Protein AF-A0A011RLR9-F1 (afdb_monomer_lite)

Radius of gyration: 17.98 Å; chains: 1; bounding box: 42×58×36 Å

Sequence (74 aa):
MSGACCAPQPAATIERKHVVALAHLATSLDYLKNKFPDPMWRAALRRAVHEMHGVAQEIDGEHSFGIYAQEDAT

Foldseek 3Di:
DDPPPPDDDPDDDDDLVNLVVLLVVLVVLLVCLVVDPDPVSSVVSPVVSVVSNVVSVVVCVVVVSCPPDDPPPD

Secondary structure (DSSP, 8-state):
------PPPPPPPP-HHHHHHHHHHHHHHHHHHTT---HHHHHHHHHHHHHHHHHHHHHHHHHT--SS------

Structure (mmCIF, N/CA/C/O backbone):
data_AF-A0A011RLR9-F1
#
_entry.id   AF-A0A011RLR9-F1
#
loop_
_atom_site.group_PDB
_atom_site.id
_atom_site.type_symbol
_atom_site.label_atom_id
_atom_site.label_alt_id
_atom_site.label_comp_id
_atom_site.label_asym_id
_atom_site.label_entity_id
_atom_site.label_seq_id
_atom_site.pdbx_PDB_ins_code
_atom_site.Cartn_x
_atom_site.Cartn_y
_atom_site.Cartn_z
_atom_site.occupancy
_atom_site.B_iso_or_equiv
_atom_site.auth_seq_id
_atom_site.auth_comp_id
_atom_site.auth_asym_id
_atom_site.auth_atom_id
_atom_site.pdbx_PDB_model_num
ATOM 1 N N . MET A 1 1 ? 29.033 35.369 -1.537 1.00 41.97 1 MET A N 1
ATOM 2 C CA . MET A 1 1 ? 27.712 34.849 -1.946 1.00 41.97 1 MET A CA 1
ATOM 3 C C . MET A 1 1 ? 27.950 33.520 -2.645 1.00 41.97 1 MET A C 1
ATOM 5 O O . MET A 1 1 ? 28.228 33.513 -3.835 1.00 41.97 1 MET A O 1
ATOM 9 N N . SER A 1 2 ? 27.986 32.418 -1.893 1.00 53.09 2 SER A N 1
ATOM 10 C CA . SER A 1 2 ? 28.213 31.089 -2.474 1.00 53.09 2 SER A CA 1
ATOM 11 C C . SER A 1 2 ? 26.898 30.554 -3.015 1.00 53.09 2 SER A C 1
ATOM 13 O O . SER A 1 2 ? 26.031 30.144 -2.248 1.00 53.09 2 SER A O 1
ATOM 15 N N . GLY A 1 3 ? 26.751 30.594 -4.338 1.00 57.88 3 GLY A N 1
ATOM 16 C CA . GLY A 1 3 ? 25.728 29.841 -5.048 1.00 57.88 3 GLY A CA 1
ATOM 17 C C . GLY A 1 3 ? 26.074 28.362 -4.962 1.00 57.88 3 GLY A C 1
ATOM 18 O O . GLY A 1 3 ? 26.913 27.874 -5.712 1.00 57.88 3 GLY A O 1
ATOM 19 N N . ALA A 1 4 ? 25.460 27.659 -4.013 1.00 54.19 4 ALA A N 1
ATOM 20 C CA . ALA A 1 4 ? 25.404 26.210 -4.059 1.00 54.19 4 ALA A CA 1
ATOM 21 C C . ALA A 1 4 ? 24.484 25.844 -5.226 1.00 54.19 4 ALA A C 1
ATOM 23 O O . ALA A 1 4 ? 23.263 25.950 -5.136 1.00 54.19 4 ALA A O 1
ATOM 24 N N . CYS A 1 5 ? 25.094 25.498 -6.355 1.00 52.66 5 CYS A N 1
ATOM 25 C CA . CYS A 1 5 ? 24.407 24.931 -7.499 1.00 52.66 5 CYS A CA 1
ATOM 26 C C . CYS A 1 5 ? 23.669 23.671 -7.028 1.00 52.66 5 CYS A C 1
ATOM 28 O O . CYS A 1 5 ? 24.305 22.690 -6.643 1.00 52.66 5 CYS A O 1
ATOM 30 N N . CYS A 1 6 ? 22.337 23.695 -7.046 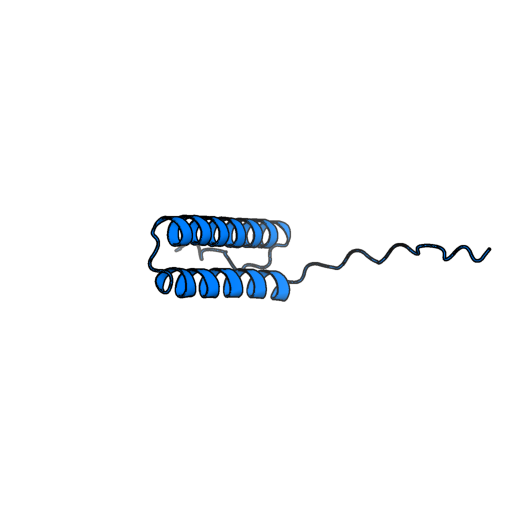1.00 63.97 6 CYS A N 1
ATOM 31 C CA . CYS A 1 6 ? 21.520 22.496 -6.917 1.00 63.97 6 CYS A CA 1
ATOM 32 C C . CYS A 1 6 ? 21.791 21.616 -8.142 1.00 63.97 6 CYS A C 1
ATOM 34 O O . CYS A 1 6 ? 21.172 21.794 -9.189 1.00 63.97 6 CYS A O 1
ATOM 36 N N . ALA A 1 7 ? 22.764 20.710 -8.044 1.00 66.19 7 ALA A N 1
ATOM 37 C CA . ALA A 1 7 ? 22.929 19.665 -9.040 1.00 66.19 7 ALA A CA 1
ATOM 38 C C . ALA A 1 7 ? 21.651 18.802 -9.041 1.00 66.19 7 ALA A C 1
ATOM 40 O O . ALA A 1 7 ? 21.179 18.439 -7.958 1.00 66.19 7 ALA A O 1
ATOM 41 N N . PRO A 1 8 ? 21.064 18.485 -10.209 1.00 60.50 8 PRO A N 1
ATOM 42 C CA . PRO A 1 8 ? 19.913 17.596 -10.268 1.00 60.50 8 PRO A CA 1
ATOM 43 C C . PRO A 1 8 ? 20.323 16.233 -9.706 1.00 60.50 8 PRO A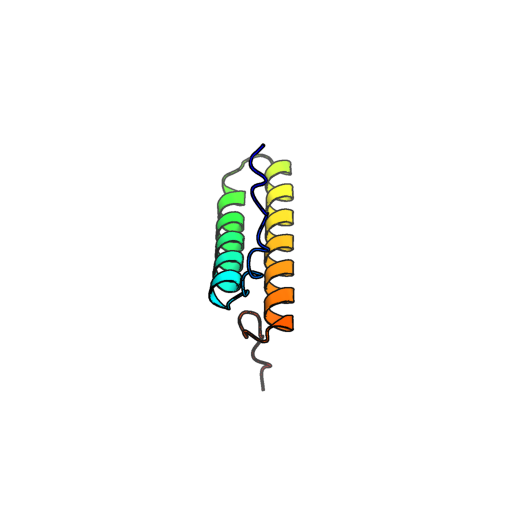 C 1
ATOM 45 O O . PRO A 1 8 ? 21.252 15.598 -10.210 1.00 60.50 8 PRO A O 1
ATOM 48 N N . GLN A 1 9 ? 19.659 15.799 -8.633 1.00 63.16 9 GLN A N 1
ATOM 49 C CA . GLN A 1 9 ? 19.826 14.436 -8.145 1.00 63.16 9 GLN A CA 1
ATOM 50 C C . GLN A 1 9 ? 19.333 13.480 -9.239 1.00 63.16 9 GLN A C 1
ATOM 52 O O . GLN A 1 9 ? 18.259 13.720 -9.802 1.00 63.16 9 GLN A O 1
ATOM 57 N N . PRO A 1 10 ? 20.096 12.425 -9.574 1.00 63.06 10 PRO A N 1
ATOM 58 C CA . PRO A 1 10 ? 19.623 11.422 -10.514 1.00 63.06 10 PRO A CA 1
ATOM 59 C C . PRO A 1 10 ? 18.305 10.853 -9.987 1.00 63.06 10 PRO A C 1
ATOM 61 O O . PRO A 1 10 ? 18.194 10.542 -8.798 1.00 63.06 10 PRO A O 1
ATOM 64 N N . ALA A 1 11 ? 17.302 10.762 -10.862 1.00 71.19 11 ALA A N 1
ATOM 65 C CA . ALA A 1 11 ? 16.020 10.168 -10.514 1.00 71.19 11 ALA A CA 1
ATOM 66 C C . ALA A 1 11 ? 16.271 8.769 -9.939 1.00 71.19 11 ALA A C 1
ATOM 68 O O . ALA A 1 11 ? 16.942 7.948 -10.566 1.00 71.19 11 ALA A O 1
ATOM 69 N N . ALA A 1 12 ? 15.793 8.524 -8.719 1.00 76.31 12 ALA A N 1
ATOM 70 C CA . ALA A 1 12 ? 15.980 7.238 -8.071 1.00 76.31 12 ALA A CA 1
ATOM 71 C C . ALA A 1 12 ? 15.250 6.161 -8.883 1.00 76.31 12 ALA A C 1
ATOM 73 O O . ALA A 1 12 ? 14.040 6.247 -9.091 1.00 76.31 12 ALA A O 1
ATOM 74 N N . THR A 1 13 ? 15.985 5.149 -9.340 1.00 87.81 13 THR A N 1
ATOM 75 C CA . THR A 1 13 ? 15.392 4.014 -10.047 1.00 87.81 13 THR A CA 1
ATOM 76 C C . THR A 1 13 ? 14.523 3.218 -9.079 1.00 87.81 13 THR A C 1
ATOM 78 O O . THR A 1 13 ? 14.984 2.769 -8.025 1.00 87.81 13 THR A O 1
ATOM 81 N N . ILE A 1 14 ? 13.254 3.030 -9.432 1.00 92.00 14 ILE A N 1
ATOM 82 C CA . ILE A 1 14 ? 12.374 2.119 -8.707 1.00 92.00 14 ILE A CA 1
ATOM 83 C C . ILE A 1 14 ? 12.811 0.688 -9.033 1.00 92.00 14 ILE A C 1
ATOM 85 O O . ILE A 1 14 ? 12.938 0.312 -10.194 1.00 92.00 14 ILE A O 1
ATOM 89 N N . GLU A 1 15 ? 13.063 -0.111 -8.001 1.00 94.88 15 GLU A N 1
ATOM 90 C CA . GLU A 1 15 ? 13.466 -1.508 -8.114 1.00 94.88 15 GLU A CA 1
ATOM 91 C C . GLU A 1 15 ? 12.378 -2.410 -7.529 1.00 94.88 15 GLU A C 1
ATOM 93 O O . GLU A 1 15 ? 11.674 -2.018 -6.594 1.00 94.88 15 GLU A O 1
ATOM 98 N N . ARG A 1 16 ? 12.327 -3.671 -7.978 1.00 94.50 16 ARG A N 1
ATOM 99 C CA . ARG A 1 16 ? 11.417 -4.706 -7.457 1.00 94.50 16 ARG A CA 1
ATOM 100 C C . ARG A 1 16 ? 11.372 -4.751 -5.927 1.00 94.50 16 ARG A C 1
ATOM 102 O O . ARG A 1 16 ? 10.301 -4.862 -5.337 1.00 94.50 16 ARG A O 1
ATOM 109 N N . LYS A 1 17 ? 12.529 -4.625 -5.264 1.00 95.31 17 LYS A N 1
ATOM 110 C CA . LYS A 1 17 ? 12.630 -4.653 -3.794 1.00 95.31 17 LYS A CA 1
ATOM 111 C C . LYS A 1 17 ? 11.855 -3.515 -3.115 1.00 95.31 17 LYS A C 1
ATOM 113 O O . LYS A 1 17 ? 11.362 -3.707 -2.009 1.00 95.31 17 LYS A O 1
ATOM 118 N N . HIS A 1 18 ? 11.725 -2.355 -3.766 1.00 95.12 18 HIS A N 1
ATOM 119 C CA . HIS A 1 18 ? 10.971 -1.216 -3.238 1.00 95.12 18 HIS A CA 1
ATOM 120 C C . HIS A 1 18 ? 9.467 -1.513 -3.247 1.00 95.12 18 HIS A C 1
ATOM 122 O O . HIS A 1 18 ? 8.788 -1.264 -2.254 1.00 95.12 18 HIS A O 1
ATOM 128 N N . VAL A 1 19 ? 8.967 -2.123 -4.324 1.00 95.31 19 VAL A N 1
ATOM 129 C CA . VAL A 1 19 ? 7.554 -2.516 -4.451 1.00 95.31 19 VAL A CA 1
ATOM 130 C C . VAL A 1 19 ? 7.201 -3.643 -3.478 1.00 95.31 19 VAL A C 1
ATOM 132 O O . VAL A 1 19 ? 6.180 -3.573 -2.795 1.00 95.31 19 VAL A O 1
ATOM 135 N N . VAL A 1 20 ? 8.086 -4.637 -3.324 1.00 95.94 20 VAL A N 1
ATOM 136 C CA . VAL A 1 20 ? 7.935 -5.693 -2.305 1.00 95.94 20 VAL A CA 1
ATOM 137 C C . VAL A 1 20 ? 7.889 -5.096 -0.897 1.00 95.94 20 VAL A C 1
ATOM 139 O O . VAL A 1 20 ? 7.020 -5.454 -0.103 1.00 95.94 20 VAL A O 1
ATOM 142 N N . ALA A 1 21 ? 8.787 -4.158 -0.579 1.00 96.50 21 ALA A N 1
ATOM 143 C CA . ALA A 1 21 ? 8.798 -3.500 0.725 1.00 96.50 21 ALA A CA 1
ATOM 144 C C . ALA A 1 21 ? 7.495 -2.727 0.988 1.00 96.50 21 ALA A C 1
ATOM 146 O O . ALA A 1 21 ? 6.942 -2.823 2.084 1.00 96.50 21 ALA A O 1
ATOM 147 N N . LEU A 1 22 ? 6.969 -2.018 -0.016 1.00 95.88 22 LEU A N 1
ATOM 148 C CA . LEU A 1 22 ? 5.691 -1.314 0.086 1.00 95.88 22 LEU A CA 1
ATOM 149 C C . LEU A 1 22 ? 4.527 -2.282 0.353 1.00 95.88 22 LEU A C 1
ATOM 151 O O . LEU A 1 22 ? 3.737 -2.050 1.269 1.00 95.88 22 LEU A O 1
ATOM 155 N N . ALA A 1 23 ? 4.465 -3.396 -0.381 1.00 95.06 23 ALA A N 1
ATOM 156 C CA . ALA A 1 23 ? 3.460 -4.437 -0.175 1.00 95.06 23 ALA A CA 1
ATOM 157 C C . ALA A 1 23 ? 3.538 -5.0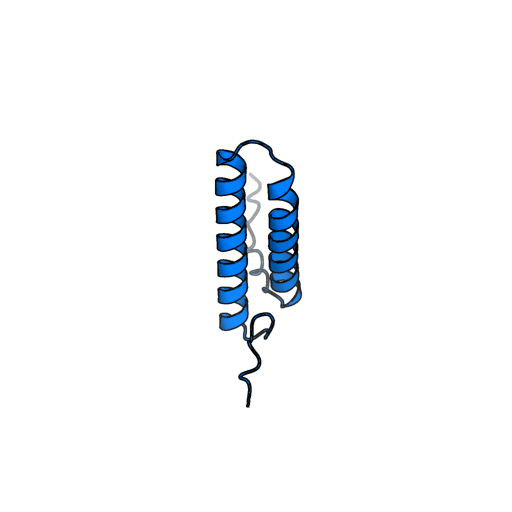41 1.240 1.00 95.06 23 ALA A C 1
ATOM 159 O O . ALA A 1 23 ? 2.521 -5.216 1.907 1.00 95.06 23 ALA A O 1
ATOM 160 N N . HIS A 1 24 ? 4.747 -5.307 1.741 1.00 97.00 24 HIS A N 1
ATOM 161 C CA . HIS A 1 24 ? 4.952 -5.838 3.092 1.00 97.00 24 HIS A CA 1
ATOM 162 C C . HIS A 1 24 ? 4.540 -4.845 4.186 1.00 97.00 24 HIS A C 1
ATOM 164 O O . HIS A 1 24 ? 3.964 -5.245 5.203 1.00 97.00 24 HIS A O 1
ATOM 170 N N . LEU A 1 25 ? 4.813 -3.551 3.992 1.00 97.44 25 LEU A N 1
ATOM 171 C CA . LEU A 1 25 ? 4.359 -2.504 4.906 1.00 97.44 25 LEU A CA 1
ATOM 172 C C . LEU A 1 25 ? 2.830 -2.418 4.933 1.00 97.44 25 LEU A C 1
ATOM 174 O O . LEU A 1 25 ? 2.260 -2.322 6.019 1.00 97.44 25 LEU A O 1
ATOM 178 N N . ALA A 1 26 ? 2.171 -2.517 3.776 1.00 97.00 26 ALA A N 1
ATOM 179 C CA . ALA A 1 26 ? 0.713 -2.533 3.688 1.00 97.00 26 ALA A CA 1
ATOM 180 C C . ALA A 1 26 ? 0.120 -3.724 4.461 1.00 97.00 26 ALA A C 1
ATOM 182 O O . ALA A 1 26 ? -0.738 -3.532 5.322 1.00 97.00 26 ALA A O 1
ATOM 183 N N . THR A 1 27 ? 0.659 -4.931 4.273 1.00 95.94 27 THR A N 1
ATOM 184 C CA . THR A 1 27 ? 0.259 -6.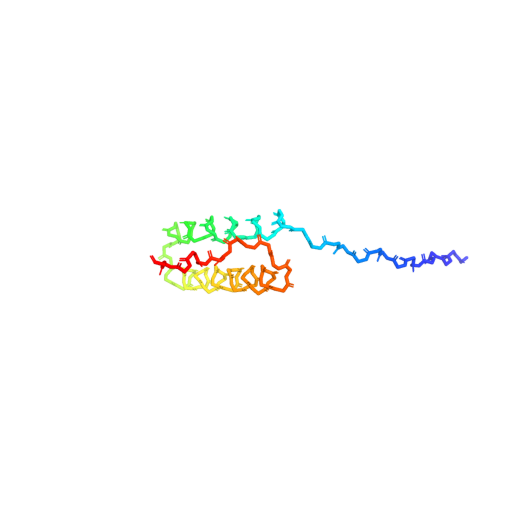123 5.041 1.00 95.94 27 THR A CA 1
ATOM 185 C C . THR A 1 27 ? 0.474 -5.942 6.547 1.00 95.94 27 THR A C 1
ATOM 187 O O . THR A 1 27 ? -0.378 -6.305 7.361 1.00 95.94 27 THR A O 1
ATOM 190 N N . SER A 1 28 ? 1.602 -5.347 6.942 1.00 97.50 28 SER A N 1
ATOM 191 C CA . SER A 1 28 ? 1.913 -5.090 8.355 1.00 97.50 28 SER A CA 1
ATOM 192 C C . SER A 1 28 ? 0.932 -4.093 8.978 1.00 97.50 28 SER A C 1
ATOM 194 O O . SER A 1 28 ? 0.477 -4.280 10.110 1.00 97.50 28 SER A O 1
ATOM 196 N N . LEU A 1 29 ? 0.564 -3.053 8.227 1.00 96.38 29 LEU A N 1
ATOM 197 C CA . LEU A 1 29 ? -0.433 -2.068 8.632 1.00 96.38 29 LEU A CA 1
ATOM 198 C C . LEU A 1 29 ? -1.831 -2.691 8.730 1.00 96.38 29 LEU A C 1
ATOM 200 O O . LEU A 1 29 ? -2.573 -2.389 9.668 1.00 96.38 29 LEU A O 1
ATOM 204 N N . ASP A 1 30 ? -2.168 -3.607 7.819 1.00 97.06 30 ASP A N 1
ATOM 205 C CA . ASP A 1 30 ? -3.433 -4.338 7.847 1.00 97.06 30 ASP A CA 1
ATOM 206 C C . ASP A 1 30 ? -3.576 -5.190 9.108 1.00 97.06 30 ASP A C 1
ATOM 208 O O . ASP A 1 30 ? -4.630 -5.200 9.746 1.00 97.06 30 ASP A O 1
ATOM 212 N N . TYR A 1 31 ? -2.492 -5.843 9.525 1.00 96.31 31 TYR A N 1
ATOM 213 C CA . TYR A 1 31 ? -2.451 -6.550 10.799 1.00 96.31 31 TYR A CA 1
ATOM 214 C C . TYR A 1 31 ? -2.605 -5.586 11.986 1.00 96.31 31 TYR A C 1
ATOM 216 O O . TYR A 1 31 ? -3.410 -5.830 12.895 1.00 96.31 31 TYR A O 1
ATOM 224 N N . LEU A 1 32 ? -1.871 -4.467 11.972 1.00 95.69 32 LEU A N 1
ATOM 225 C CA . LEU A 1 32 ? -1.858 -3.496 13.066 1.00 95.69 32 LEU A CA 1
ATOM 226 C C . LEU A 1 32 ? -3.219 -2.817 13.268 1.00 95.69 32 LEU A C 1
ATOM 228 O O . LEU A 1 32 ? -3.583 -2.543 14.413 1.00 95.69 32 LEU A O 1
ATOM 232 N N . LYS A 1 33 ? -4.010 -2.606 12.202 1.00 95.62 33 LYS A N 1
ATOM 233 C CA . LYS A 1 33 ? -5.331 -1.955 12.294 1.00 95.62 33 LYS A CA 1
ATOM 234 C C . LYS A 1 33 ? -6.219 -2.600 13.363 1.00 95.62 33 LYS A C 1
ATOM 236 O O . LYS A 1 33 ? -6.939 -1.910 14.074 1.00 95.62 33 LYS A O 1
ATOM 241 N N . ASN A 1 34 ? -6.119 -3.917 13.542 1.00 94.31 34 ASN A N 1
ATOM 242 C CA . ASN A 1 34 ? -6.948 -4.674 14.479 1.00 94.31 34 ASN A CA 1
ATOM 243 C C . ASN A 1 34 ? -6.598 -4.422 15.956 1.00 94.31 34 ASN A C 1
ATOM 245 O O . ASN A 1 34 ? -7.347 -4.844 16.834 1.00 94.31 34 ASN A O 1
ATOM 249 N N . LYS A 1 35 ? -5.482 -3.741 16.248 1.00 96.81 35 LYS A N 1
ATOM 250 C CA . LYS A 1 35 ? -5.092 -3.338 17.607 1.00 96.81 35 LYS A CA 1
ATOM 251 C C . LYS A 1 35 ? -5.747 -2.029 18.053 1.00 96.81 35 LYS A C 1
ATOM 253 O O . LYS A 1 35 ? -5.739 -1.735 19.245 1.00 96.81 35 LYS A O 1
ATOM 258 N N . PHE A 1 36 ? -6.336 -1.263 17.133 1.00 94.62 36 PHE A N 1
ATOM 259 C CA . PHE A 1 36 ? -7.029 -0.018 17.457 1.00 94.62 36 PHE A CA 1
ATOM 260 C C . PHE A 1 36 ? -8.520 -0.286 17.723 1.00 94.62 36 PHE A C 1
ATOM 262 O O . PHE A 1 36 ? -9.196 -0.870 16.871 1.00 94.62 36 PHE A O 1
ATOM 269 N N . PRO A 1 37 ? -9.060 0.129 18.884 1.00 92.44 37 PRO A N 1
ATOM 270 C CA . PRO A 1 37 ? -10.445 -0.165 19.254 1.00 92.44 37 PRO A CA 1
ATOM 271 C C . PRO A 1 37 ? -11.464 0.692 18.489 1.00 92.44 37 PRO A C 1
ATOM 273 O O . PRO A 1 37 ? -12.576 0.236 18.220 1.00 92.44 37 PRO A O 1
ATOM 276 N N . ASP A 1 38 ? -11.085 1.912 18.108 1.00 97.25 38 ASP A N 1
ATOM 277 C CA . ASP A 1 38 ? -11.959 2.848 17.404 1.00 97.25 38 ASP A CA 1
ATOM 278 C C . ASP A 1 38 ? -12.265 2.357 15.970 1.00 97.25 38 ASP A C 1
ATOM 280 O O . ASP A 1 38 ? -11.346 2.140 15.165 1.00 97.25 38 ASP A O 1
ATOM 284 N N . PRO A 1 39 ? -13.547 2.183 15.602 1.00 95.69 39 PRO A N 1
ATOM 285 C CA . PRO A 1 39 ? -13.949 1.881 14.232 1.00 95.69 39 PRO A CA 1
ATOM 286 C C . PRO A 1 39 ? -13.444 2.891 13.190 1.00 95.69 39 PRO A C 1
ATOM 288 O O . PRO A 1 39 ? -13.099 2.477 12.082 1.00 95.69 39 PRO A O 1
ATOM 291 N N . MET A 1 40 ? -13.362 4.179 13.530 1.00 97.69 40 MET A N 1
ATOM 292 C CA . MET A 1 40 ? -12.903 5.236 12.629 1.00 97.69 40 MET A CA 1
ATOM 293 C C . MET A 1 40 ? -11.423 5.058 12.273 1.00 97.69 40 MET A C 1
ATOM 295 O O . MET A 1 40 ? -11.071 5.070 11.093 1.00 97.69 40 MET A O 1
ATOM 299 N N . TRP A 1 41 ? -10.562 4.796 13.265 1.00 96.69 41 TRP A N 1
ATOM 300 C CA . TRP A 1 41 ? -9.139 4.523 13.020 1.00 96.69 41 TRP A CA 1
ATOM 301 C C . TRP A 1 41 ? -8.943 3.267 12.172 1.00 96.69 41 TRP A C 1
ATOM 303 O O . TRP A 1 41 ? -8.151 3.269 11.231 1.00 96.69 41 TRP A O 1
ATOM 313 N N . ARG A 1 42 ? -9.718 2.208 12.430 1.00 97.75 42 ARG A N 1
ATOM 314 C CA . ARG A 1 42 ? -9.676 0.986 11.611 1.00 97.75 42 ARG A CA 1
ATOM 315 C C . ARG A 1 42 ? -10.078 1.234 10.161 1.00 97.75 42 ARG A C 1
ATOM 317 O O . ARG A 1 42 ? -9.468 0.655 9.263 1.00 97.75 42 ARG A O 1
ATOM 324 N N . ALA A 1 43 ? -11.091 2.065 9.929 1.00 97.44 43 ALA A N 1
ATOM 325 C CA . ALA A 1 43 ? -11.525 2.428 8.584 1.00 97.44 43 ALA A CA 1
ATOM 326 C C . ALA A 1 43 ? -10.451 3.242 7.846 1.00 97.44 43 ALA A C 1
ATOM 328 O O . ALA A 1 43 ? -10.133 2.926 6.700 1.00 97.44 43 ALA A O 1
ATOM 329 N N . ALA A 1 44 ? -9.841 4.222 8.520 1.00 97.94 44 ALA A N 1
ATOM 330 C CA . ALA A 1 44 ? -8.752 5.022 7.960 1.00 97.94 44 ALA A CA 1
ATOM 331 C C . ALA A 1 44 ? -7.535 4.157 7.588 1.00 97.94 44 ALA A C 1
ATOM 333 O O . ALA A 1 44 ? -7.026 4.252 6.473 1.00 97.94 44 ALA A O 1
ATOM 334 N N . LEU A 1 45 ? -7.119 3.250 8.477 1.00 97.69 45 LEU A N 1
ATOM 335 C CA . LEU A 1 45 ? -5.995 2.347 8.217 1.00 97.69 45 LEU A CA 1
ATOM 336 C C . LEU A 1 45 ? -6.293 1.372 7.078 1.00 97.69 45 LEU A C 1
ATOM 338 O O . LEU A 1 45 ? -5.436 1.139 6.236 1.00 97.69 45 LEU A O 1
ATOM 342 N N . ARG A 1 46 ? -7.519 0.844 6.999 1.00 97.62 46 ARG A N 1
ATOM 343 C CA . ARG A 1 46 ? -7.932 -0.014 5.881 1.00 97.62 46 ARG A CA 1
ATOM 344 C C . ARG A 1 46 ? -7.844 0.718 4.541 1.00 97.62 46 ARG A C 1
ATOM 346 O O . ARG A 1 46 ? -7.415 0.121 3.559 1.00 97.62 46 ARG A O 1
ATOM 353 N N . ARG A 1 47 ? -8.240 1.993 4.501 1.00 97.75 47 ARG A N 1
ATOM 354 C CA . ARG A 1 47 ? -8.108 2.822 3.299 1.00 97.75 47 ARG A CA 1
ATOM 355 C C . ARG A 1 47 ? -6.640 3.011 2.915 1.00 97.75 47 ARG A C 1
ATOM 357 O O . ARG A 1 47 ? -6.303 2.787 1.761 1.00 97.75 47 ARG A O 1
ATOM 364 N N . A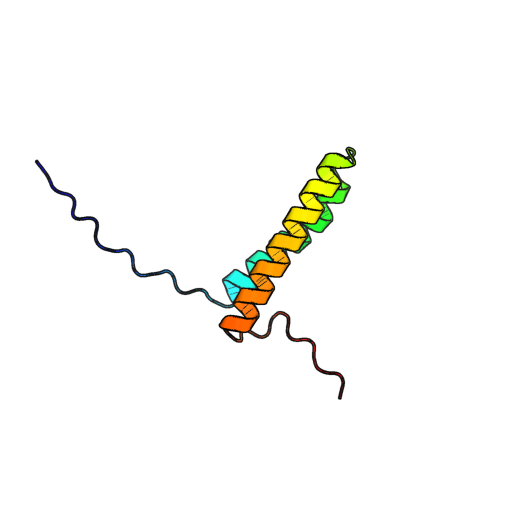LA A 1 48 ? -5.777 3.331 3.879 1.00 97.62 48 ALA A N 1
ATOM 365 C CA . ALA A 1 48 ? -4.343 3.476 3.634 1.00 97.62 48 ALA A CA 1
ATOM 366 C C . ALA A 1 48 ? -3.712 2.181 3.092 1.00 97.62 48 ALA A C 1
ATOM 368 O O . ALA A 1 48 ? -2.980 2.223 2.112 1.00 97.62 48 ALA A O 1
ATOM 369 N N . VAL A 1 49 ? -4.049 1.021 3.669 1.00 98.06 49 VAL A N 1
ATOM 370 C CA . VAL A 1 49 ? -3.605 -0.294 3.169 1.00 98.06 49 VAL A CA 1
ATOM 371 C C . VAL A 1 49 ? -4.025 -0.506 1.714 1.00 98.06 49 VAL A C 1
ATOM 373 O O . VAL A 1 49 ? -3.218 -0.947 0.899 1.00 98.06 49 VAL A O 1
ATOM 376 N N . HIS A 1 50 ? -5.276 -0.181 1.383 1.00 97.31 50 HIS A N 1
ATOM 377 C CA . HIS A 1 50 ? -5.790 -0.322 0.023 1.00 97.31 50 HIS A CA 1
ATOM 378 C C . HIS A 1 50 ? -5.043 0.583 -0.964 1.00 97.31 50 HIS A C 1
ATOM 380 O O . HIS A 1 50 ? -4.636 0.121 -2.024 1.00 97.31 50 HIS A O 1
ATOM 386 N N . GLU A 1 51 ? -4.801 1.842 -0.592 1.00 97.69 51 GLU A N 1
ATOM 387 C CA . GLU A 1 51 ? -4.028 2.787 -1.407 1.00 97.69 51 GLU A CA 1
ATOM 388 C C . GLU A 1 51 ? -2.574 2.313 -1.590 1.00 97.69 51 GLU A C 1
ATOM 390 O O . GLU A 1 51 ? -2.058 2.340 -2.704 1.00 97.69 51 GLU A O 1
ATOM 395 N N . MET A 1 52 ? -1.928 1.789 -0.541 1.00 97.06 52 MET A N 1
ATOM 396 C CA . MET A 1 52 ? -0.562 1.255 -0.630 1.00 97.06 52 MET A CA 1
ATOM 397 C C . MET A 1 52 ? -0.460 0.042 -1.564 1.00 97.06 52 MET A C 1
ATOM 399 O O . MET A 1 52 ? 0.474 -0.028 -2.363 1.00 97.06 52 MET A O 1
ATOM 403 N N . HIS A 1 53 ? -1.402 -0.905 -1.483 1.00 97.12 53 HIS A N 1
ATOM 404 C CA . HIS A 1 53 ? -1.444 -2.037 -2.414 1.00 97.12 53 HIS A CA 1
ATOM 405 C C . HIS A 1 53 ? -1.760 -1.588 -3.844 1.00 97.12 53 HIS A C 1
ATOM 407 O O . HIS A 1 53 ? -1.138 -2.101 -4.767 1.00 97.12 53 HIS A O 1
ATOM 413 N N . GLY A 1 54 ? -2.651 -0.607 -4.027 1.00 95.88 54 GLY A N 1
ATOM 414 C CA . GLY A 1 54 ? -2.960 -0.035 -5.340 1.00 95.88 54 GLY A CA 1
ATOM 415 C C . GLY A 1 54 ? -1.729 0.573 -6.014 1.00 95.88 54 GLY A C 1
ATOM 416 O O . GLY A 1 54 ? -1.401 0.198 -7.134 1.00 95.88 54 GLY A O 1
ATOM 417 N N . VAL A 1 55 ? -0.981 1.417 -5.294 1.00 95.88 55 VAL A N 1
ATOM 418 C CA . VAL A 1 55 ? 0.282 1.992 -5.792 1.00 95.88 55 VAL A CA 1
ATOM 419 C C . VAL A 1 55 ? 1.308 0.897 -6.090 1.00 95.88 55 VAL A C 1
ATOM 421 O O . VAL A 1 55 ? 1.975 0.930 -7.120 1.00 95.88 55 VAL A O 1
ATOM 424 N N . ALA A 1 56 ? 1.445 -0.094 -5.204 1.00 95.38 56 ALA A N 1
ATOM 425 C CA . ALA A 1 56 ? 2.381 -1.192 -5.421 1.00 95.38 56 ALA A CA 1
ATOM 426 C C . ALA A 1 56 ? 2.027 -2.014 -6.672 1.00 95.38 56 ALA A C 1
ATOM 428 O O . ALA A 1 56 ? 2.928 -2.403 -7.406 1.00 95.38 56 ALA A O 1
ATOM 429 N N . GLN A 1 57 ? 0.739 -2.255 -6.921 1.00 95.44 57 GLN A N 1
ATOM 430 C CA . GLN A 1 57 ? 0.257 -2.985 -8.091 1.00 95.44 57 GLN A CA 1
ATOM 431 C C . GLN A 1 57 ? 0.451 -2.190 -9.389 1.00 95.44 57 GLN A C 1
ATOM 433 O O . GLN A 1 57 ? 0.860 -2.767 -10.393 1.00 95.44 57 GLN A O 1
ATOM 438 N N . GLU A 1 58 ? 0.196 -0.880 -9.374 1.00 95.25 58 GLU A N 1
ATOM 439 C CA . GLU A 1 58 ? 0.410 -0.005 -10.533 1.00 95.25 58 GLU A CA 1
ATOM 440 C C . GLU A 1 58 ? 1.888 0.005 -10.945 1.00 95.25 58 GLU A C 1
ATOM 442 O O . GLU A 1 58 ? 2.216 -0.313 -12.087 1.00 95.25 58 GLU A O 1
ATOM 447 N N . ILE A 1 59 ? 2.792 0.222 -9.985 1.00 94.88 59 ILE A N 1
ATOM 448 C CA . ILE A 1 59 ? 4.242 0.201 -10.226 1.00 94.88 59 ILE A CA 1
ATOM 449 C C . ILE A 1 59 ? 4.717 -1.200 -10.650 1.00 94.88 59 ILE A C 1
ATOM 451 O O . ILE A 1 59 ? 5.572 -1.328 -11.527 1.00 94.88 59 ILE A O 1
ATOM 455 N N . ASP A 1 60 ? 4.186 -2.267 -10.044 1.00 94.00 60 ASP A N 1
ATOM 456 C CA . ASP A 1 60 ? 4.499 -3.646 -10.442 1.00 94.00 60 ASP A CA 1
ATOM 457 C C . ASP A 1 60 ? 4.151 -3.912 -11.913 1.00 94.00 60 ASP A C 1
ATOM 459 O O . ASP A 1 60 ? 4.942 -4.540 -12.620 1.00 94.00 60 ASP A O 1
ATOM 463 N N . GLY A 1 61 ? 3.010 -3.391 -12.376 1.00 92.25 61 GLY A N 1
ATOM 464 C CA . GLY A 1 61 ? 2.564 -3.469 -13.766 1.00 92.25 61 GLY A CA 1
ATOM 465 C C . GLY A 1 61 ? 3.422 -2.635 -14.718 1.00 92.25 61 GLY A C 1
ATOM 466 O O . GLY A 1 61 ? 3.916 -3.167 -15.712 1.00 92.25 61 GLY A O 1
ATOM 467 N N . GLU A 1 62 ? 3.662 -1.359 -14.397 1.00 93.75 62 GLU A N 1
ATOM 468 C CA . GLU A 1 62 ? 4.483 -0.447 -15.214 1.00 93.75 62 GLU A CA 1
ATOM 469 C C . GLU A 1 62 ? 5.905 -0.975 -15.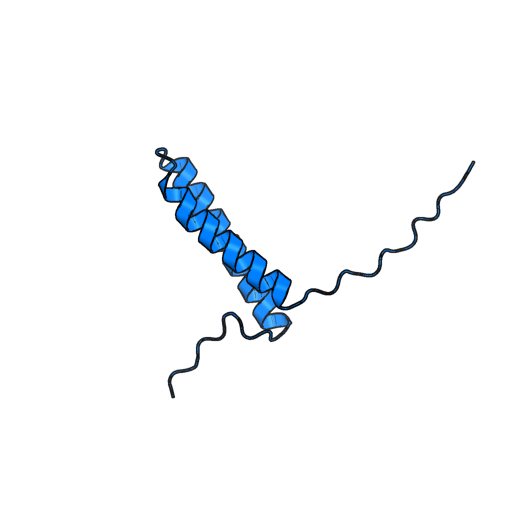438 1.00 93.75 62 GLU A C 1
ATOM 471 O O . GLU A 1 62 ? 6.460 -0.858 -16.531 1.00 93.75 62 GLU A O 1
ATOM 476 N N . HIS A 1 63 ? 6.491 -1.585 -14.406 1.00 92.19 63 HIS A N 1
ATOM 477 C CA . HIS A 1 63 ? 7.856 -2.101 -14.443 1.00 92.19 63 HIS A CA 1
ATOM 478 C C . HIS A 1 63 ? 7.946 -3.610 -14.718 1.00 92.19 63 HIS A C 1
ATOM 480 O O . HIS A 1 63 ? 9.054 -4.138 -14.831 1.00 92.19 63 HIS A O 1
ATOM 486 N N . SER A 1 64 ? 6.810 -4.309 -14.835 1.00 91.88 64 SER A N 1
ATOM 487 C CA . SER A 1 64 ? 6.734 -5.761 -15.057 1.00 91.88 64 SER A CA 1
ATOM 488 C C . SER A 1 64 ? 7.533 -6.584 -14.032 1.00 91.88 64 SER A C 1
ATOM 490 O O . SER A 1 64 ? 8.220 -7.545 -14.382 1.00 91.88 64 SER A O 1
ATOM 492 N N . PHE A 1 65 ? 7.472 -6.215 -12.747 1.00 91.88 65 PHE A N 1
ATOM 493 C CA . PHE A 1 65 ? 8.215 -6.921 -11.692 1.00 91.88 65 PHE A CA 1
ATOM 494 C C . PHE A 1 65 ? 7.587 -8.265 -11.274 1.00 91.88 65 PHE A C 1
ATOM 496 O O . PHE A 1 65 ? 8.273 -9.078 -10.635 1.00 91.88 65 PHE A O 1
ATOM 503 N N . GLY A 1 66 ? 6.318 -8.504 -11.626 1.00 91.00 66 GLY A N 1
ATOM 504 C CA . GLY A 1 66 ? 5.609 -9.770 -11.420 1.00 91.00 66 GLY A CA 1
ATOM 505 C C . GLY A 1 66 ? 5.350 -10.118 -9.951 1.00 91.00 66 GLY A C 1
ATOM 506 O O . GLY A 1 66 ? 5.389 -11.288 -9.584 1.00 91.00 66 GLY A O 1
ATOM 507 N N . ILE A 1 67 ? 5.159 -9.125 -9.082 1.00 90.31 67 ILE A N 1
ATOM 508 C CA . ILE A 1 67 ? 4.864 -9.309 -7.652 1.00 90.31 67 ILE A CA 1
ATOM 509 C C . ILE A 1 67 ? 3.377 -9.615 -7.437 1.00 90.31 67 ILE A C 1
ATOM 511 O O . ILE A 1 67 ? 3.046 -10.447 -6.596 1.00 90.31 67 ILE A O 1
ATOM 515 N N . TYR A 1 68 ? 2.497 -8.945 -8.182 1.00 87.06 68 TYR A N 1
ATOM 516 C CA . TYR A 1 68 ? 1.040 -9.093 -8.115 1.00 87.06 68 TYR A CA 1
ATOM 517 C C . TYR A 1 68 ? 0.462 -9.880 -9.293 1.00 87.06 68 TYR A C 1
ATOM 519 O O . TYR A 1 68 ? -0.760 -9.996 -9.395 1.00 87.06 68 TYR A O 1
ATOM 527 N N . ALA A 1 69 ? 1.307 -10.413 -10.181 1.00 83.00 69 ALA A N 1
ATOM 528 C CA . ALA A 1 69 ? 0.853 -11.280 -11.258 1.00 83.00 69 ALA A CA 1
ATOM 529 C C . ALA A 1 69 ? 0.083 -12.464 -10.654 1.00 83.00 69 ALA A C 1
ATOM 531 O O . ALA A 1 69 ? 0.647 -13.267 -9.911 1.00 83.00 69 ALA A O 1
ATOM 532 N N . GLN A 1 70 ? -1.217 -12.550 -10.942 1.00 65.19 70 GLN A N 1
ATOM 533 C CA . GLN A 1 70 ? -1.931 -13.797 -10.728 1.00 65.19 70 GLN A CA 1
ATOM 534 C C . GLN A 1 70 ? -1.423 -14.763 -11.791 1.00 65.19 70 GLN A C 1
ATOM 536 O O . GLN A 1 70 ? -1.420 -14.431 -12.974 1.00 65.19 70 GLN A O 1
ATOM 541 N N . GLU A 1 71 ? -0.933 -15.926 -11.369 1.00 57.53 71 GLU A N 1
ATOM 542 C CA . GLU A 1 71 ? -0.764 -17.046 -12.285 1.00 57.53 71 GLU A CA 1
ATOM 543 C C . GLU A 1 71 ? -2.147 -17.307 -12.885 1.00 57.53 71 GLU A C 1
ATOM 545 O O . GLU A 1 71 ? -3.048 -17.766 -12.181 1.00 57.53 71 GLU A O 1
ATOM 550 N N . ASP A 1 72 ? -2.347 -16.928 -14.148 1.00 53.28 72 ASP A N 1
ATOM 551 C CA . ASP A 1 72 ? -3.542 -17.307 -14.888 1.00 53.28 72 ASP A CA 1
ATOM 552 C C . ASP A 1 72 ? -3.616 -18.836 -14.830 1.00 53.28 72 ASP A C 1
ATOM 554 O O . ASP A 1 72 ? -2.782 -19.537 -15.414 1.00 53.28 72 ASP A O 1
ATOM 558 N N . ALA A 1 73 ? -4.566 -19.341 -14.038 1.00 45.44 73 ALA A N 1
ATOM 559 C CA . ALA A 1 73 ? -4.833 -20.761 -13.894 1.00 45.44 73 ALA A CA 1
ATOM 560 C C . ALA A 1 73 ? -5.122 -21.320 -15.291 1.00 45.44 73 ALA A C 1
ATOM 562 O O . ALA A 1 73 ? -6.164 -21.036 -15.886 1.00 45.44 73 ALA A O 1
ATOM 563 N N . THR A 1 74 ? -4.136 -22.042 -15.814 1.00 39.94 74 THR A N 1
ATOM 564 C CA . THR A 1 74 ? -4.171 -22.745 -17.097 1.00 39.94 74 THR A CA 1
ATOM 565 C C . THR A 1 74 ? -4.791 -24.120 -16.934 1.00 39.94 74 THR A C 1
ATOM 567 O O . THR A 1 74 ? -4.638 -24.725 -15.847 1.00 39.94 74 THR A O 1
#

pLDDT: mean 86.57, std 16.48, range [39.94, 98.06]